Protein AF-A0AAD7DCS5-F1 (afdb_monomer_lite)

Foldseek 3Di:
DVLVVLVVVCVVVVHDPVVSVVVVVLVVDDPVVNVVVVVVVVVVVVVVVVVVVVPDDQDDQDPQNLVVLLVCLVVLCPDPQDPDLDDDRSLVVSVVVCVVVVGVPDPCLVVVVRSVVNSSVSNNVSSVVVVVVVVVVVD

Organism: Mycena rosella (NCBI:txid1033263)

Structure (mmCIF, N/CA/C/O backbone):
data_AF-A0AAD7DCS5-F1
#
_entry.id   AF-A0AAD7DCS5-F1
#
loop_
_atom_site.group_PDB
_atom_site.id
_atom_site.type_symbol
_atom_site.label_atom_id
_atom_site.label_alt_id
_atom_site.label_comp_id
_atom_site.label_asym_id
_atom_site.label_entity_id
_atom_site.label_seq_id
_atom_site.pdbx_PDB_ins_code
_atom_site.Cartn_x
_atom_site.Cartn_y
_atom_site.Cartn_z
_atom_site.occupancy
_atom_site.B_iso_or_equiv
_atom_site.auth_seq_id
_atom_site.auth_comp_id
_atom_site.auth_asym_id
_atom_site.auth_atom_id
_atom_site.pdbx_PDB_model_num
ATOM 1 N N . ASN A 1 1 ? 14.088 -11.027 -43.229 1.00 75.38 1 ASN A N 1
ATOM 2 C CA . ASN A 1 1 ? 14.579 -9.663 -42.933 1.00 75.38 1 ASN A CA 1
ATOM 3 C C . ASN A 1 1 ? 14.187 -9.317 -41.499 1.00 75.38 1 ASN A C 1
ATOM 5 O O . ASN A 1 1 ? 12.999 -9.274 -41.206 1.00 75.38 1 ASN A O 1
ATOM 9 N N . LEU A 1 2 ? 15.165 -9.150 -40.606 1.00 77.62 2 LEU A N 1
ATOM 10 C CA . LEU A 1 2 ? 14.961 -8.990 -39.159 1.00 77.62 2 LEU A CA 1
ATOM 11 C C . LEU A 1 2 ? 14.257 -7.662 -38.808 1.00 77.62 2 LEU A C 1
ATOM 13 O O . LEU A 1 2 ? 13.422 -7.624 -37.909 1.00 77.62 2 LEU A O 1
ATOM 17 N N . VAL A 1 3 ? 14.489 -6.616 -39.608 1.00 79.81 3 VAL A N 1
ATOM 18 C CA . VAL A 1 3 ? 13.823 -5.308 -39.486 1.00 79.81 3 VAL A CA 1
ATOM 19 C C . VAL A 1 3 ? 12.315 -5.425 -39.735 1.00 79.81 3 VAL A C 1
ATOM 21 O O . VAL A 1 3 ? 11.516 -4.865 -38.992 1.00 79.81 3 VAL A O 1
ATOM 24 N N . ALA A 1 4 ? 11.900 -6.213 -40.733 1.00 82.88 4 ALA A N 1
ATOM 25 C CA . ALA A 1 4 ? 10.481 -6.424 -41.036 1.00 82.88 4 ALA A CA 1
ATOM 26 C C . ALA A 1 4 ? 9.739 -7.165 -39.904 1.00 82.88 4 ALA A C 1
ATOM 28 O O . ALA A 1 4 ? 8.597 -6.837 -39.589 1.00 82.88 4 ALA A O 1
ATOM 29 N N . VAL A 1 5 ? 10.402 -8.127 -39.250 1.00 85.38 5 VAL A N 1
ATOM 30 C CA . VAL A 1 5 ? 9.845 -8.850 -38.090 1.00 85.38 5 VAL A CA 1
ATOM 31 C C . VAL A 1 5 ? 9.641 -7.904 -36.906 1.00 85.38 5 VAL A C 1
ATOM 33 O O . VAL A 1 5 ? 8.615 -7.955 -36.228 1.00 85.38 5 VAL A O 1
ATOM 36 N N . VAL A 1 6 ? 10.603 -7.013 -36.678 1.00 83.62 6 VAL A N 1
ATOM 37 C CA . VAL A 1 6 ? 10.567 -6.045 -35.579 1.00 83.62 6 VAL A CA 1
ATOM 38 C C . VAL A 1 6 ? 9.480 -4.999 -35.790 1.00 83.62 6 VAL A C 1
ATOM 40 O O . VAL A 1 6 ? 8.749 -4.715 -34.845 1.00 83.62 6 VAL A O 1
ATOM 43 N N . LYS A 1 7 ? 9.304 -4.494 -37.018 1.00 83.44 7 LYS A N 1
ATOM 44 C CA . LYS A 1 7 ? 8.198 -3.585 -37.364 1.00 83.44 7 LYS A CA 1
ATOM 45 C C . LYS A 1 7 ? 6.842 -4.197 -37.031 1.00 83.44 7 LYS A C 1
ATOM 47 O O . LYS A 1 7 ? 6.075 -3.605 -36.278 1.00 83.44 7 LYS A O 1
ATOM 52 N N . HIS A 1 8 ? 6.596 -5.429 -37.474 1.00 86.19 8 HIS A N 1
ATOM 53 C CA . HIS A 1 8 ? 5.355 -6.133 -37.149 1.00 86.19 8 HIS A CA 1
ATOM 54 C C . HIS A 1 8 ? 5.155 -6.348 -35.646 1.00 86.19 8 HIS A C 1
ATOM 56 O O . HIS A 1 8 ? 4.038 -6.253 -35.131 1.00 86.19 8 HIS A O 1
ATOM 62 N N . TYR A 1 9 ? 6.225 -6.647 -34.910 1.00 87.81 9 TYR A N 1
ATOM 63 C CA . TYR A 1 9 ? 6.134 -6.798 -33.463 1.00 87.81 9 TYR A CA 1
ATOM 64 C C . TYR A 1 9 ? 5.851 -5.460 -32.758 1.00 87.81 9 TYR A C 1
ATOM 66 O O . TYR A 1 9 ? 5.039 -5.413 -31.831 1.00 87.81 9 TYR A O 1
ATOM 74 N N . ALA A 1 10 ? 6.459 -4.371 -33.227 1.00 86.94 10 ALA A N 1
ATOM 75 C CA . ALA A 1 10 ? 6.248 -3.022 -32.718 1.00 86.94 10 ALA A CA 1
ATOM 76 C C . ALA A 1 10 ? 4.818 -2.515 -32.975 1.00 86.94 10 ALA A C 1
ATOM 78 O O . ALA A 1 10 ? 4.187 -1.983 -32.059 1.00 86.94 10 ALA A O 1
ATOM 79 N N . GLU A 1 11 ? 4.265 -2.775 -34.163 1.00 85.88 11 GLU A N 1
ATOM 80 C CA . GLU A 1 11 ? 2.864 -2.494 -34.512 1.00 85.88 11 GLU A CA 1
ATOM 81 C C . GLU A 1 11 ? 1.897 -3.209 -33.560 1.00 85.88 11 GLU A C 1
ATOM 83 O O . GLU A 1 11 ? 0.992 -2.592 -32.993 1.00 85.88 11 GLU A O 1
ATOM 88 N N . ARG A 1 12 ? 2.128 -4.503 -33.290 1.00 90.56 12 ARG A N 1
ATOM 89 C CA . ARG A 1 12 ? 1.321 -5.279 -32.328 1.00 90.56 12 ARG A CA 1
ATOM 90 C C . ARG A 1 12 ? 1.378 -4.715 -30.911 1.00 90.56 12 ARG A C 1
ATOM 92 O O . ARG A 1 12 ? 0.425 -4.880 -30.149 1.00 90.56 12 ARG A O 1
ATOM 99 N N . LYS A 1 13 ? 2.492 -4.082 -30.542 1.00 89.06 13 LYS A N 1
ATOM 100 C CA . LYS A 1 13 ? 2.689 -3.427 -29.243 1.00 89.06 13 LYS A CA 1
ATOM 101 C C . LYS A 1 13 ? 2.265 -1.957 -29.234 1.00 89.06 13 LYS A C 1
ATOM 103 O O . LYS A 1 13 ? 2.336 -1.345 -28.173 1.00 89.06 13 LYS A O 1
ATOM 108 N N . ARG A 1 14 ? 1.756 -1.433 -30.357 1.00 89.38 14 ARG A N 1
ATOM 109 C CA . ARG A 1 14 ? 1.293 -0.045 -30.524 1.00 89.38 14 ARG A CA 1
ATOM 110 C C . ARG A 1 14 ? 2.373 0.982 -30.170 1.00 89.38 14 ARG A C 1
ATOM 112 O O . ARG A 1 14 ? 2.081 1.990 -29.533 1.00 89.38 14 ARG A O 1
ATOM 119 N N . LEU A 1 15 ? 3.617 0.696 -30.551 1.00 88.06 15 LEU A N 1
ATOM 120 C CA . LEU A 1 15 ? 4.715 1.649 -30.408 1.00 88.06 15 LEU A CA 1
ATOM 121 C C . LEU A 1 15 ? 4.537 2.814 -31.394 1.00 88.06 15 LEU A C 1
ATOM 123 O O . LEU A 1 15 ? 4.091 2.613 -32.524 1.00 88.06 15 LEU A O 1
ATOM 127 N N . CYS A 1 16 ? 4.881 4.026 -30.965 1.00 88.69 16 CYS A N 1
ATOM 128 C CA . CYS A 1 16 ? 4.869 5.217 -31.815 1.00 88.69 16 CYS A CA 1
ATOM 129 C C . CYS A 1 16 ? 6.008 5.172 -32.845 1.00 88.69 16 CYS A C 1
ATOM 131 O O . CYS A 1 16 ? 7.021 4.509 -32.625 1.00 88.69 16 CYS A O 1
ATOM 133 N N . THR A 1 17 ? 5.883 5.930 -33.936 1.00 85.50 17 THR A N 1
ATOM 134 C CA . THR A 1 17 ? 6.871 5.973 -35.032 1.00 85.50 17 THR A CA 1
ATOM 135 C C . THR A 1 17 ? 8.297 6.260 -34.545 1.00 85.50 17 THR A C 1
ATOM 137 O O . THR A 1 17 ? 9.247 5.611 -34.984 1.00 85.50 17 THR A O 1
ATOM 140 N N . ASP A 1 18 ? 8.442 7.153 -33.566 1.00 86.31 18 ASP A N 1
ATOM 141 C CA . ASP A 1 18 ? 9.736 7.488 -32.961 1.00 86.31 18 ASP A CA 1
ATOM 142 C C . ASP A 1 18 ? 10.353 6.283 -32.232 1.00 86.31 18 ASP A C 1
ATOM 144 O O . ASP A 1 18 ? 11.537 5.991 -32.379 1.00 86.31 18 ASP A O 1
ATOM 148 N N . GLN A 1 19 ? 9.532 5.505 -31.520 1.00 86.69 19 GLN A N 1
ATOM 149 C CA . GLN A 1 19 ? 9.970 4.303 -30.804 1.00 86.69 19 GLN A CA 1
ATOM 150 C C . GLN A 1 19 ? 10.366 3.181 -31.769 1.00 86.69 19 GLN A C 1
ATOM 152 O O . GLN A 1 19 ? 11.305 2.439 -31.499 1.00 86.69 19 GLN A O 1
ATOM 157 N N . VAL A 1 20 ? 9.676 3.052 -32.906 1.00 86.38 20 VAL A N 1
ATOM 158 C CA . VAL A 1 20 ? 10.055 2.089 -33.956 1.00 86.38 20 VAL A CA 1
ATOM 159 C C . VAL A 1 20 ? 11.424 2.447 -34.532 1.00 86.38 20 VAL A C 1
ATOM 161 O O . VAL A 1 20 ? 12.274 1.571 -34.683 1.00 86.38 20 VAL A O 1
ATOM 164 N N . THR A 1 21 ? 11.661 3.738 -34.770 1.00 86.88 21 THR A N 1
ATOM 165 C CA . THR A 1 21 ? 12.941 4.255 -35.275 1.00 86.88 21 THR A CA 1
ATOM 166 C C . THR A 1 21 ? 14.081 3.967 -34.295 1.00 86.88 21 THR A C 1
ATOM 168 O O . THR A 1 21 ? 15.142 3.496 -34.701 1.00 86.88 21 THR A O 1
ATOM 171 N N . GLU A 1 22 ? 13.862 4.156 -32.992 1.00 85.81 22 GLU A N 1
ATOM 172 C CA . GLU A 1 22 ? 14.857 3.815 -31.967 1.00 85.81 22 GLU A CA 1
ATOM 173 C C . GLU A 1 22 ? 15.200 2.321 -31.937 1.00 85.81 22 GLU A C 1
ATOM 175 O O . GLU A 1 22 ? 16.367 1.964 -31.774 1.00 85.81 22 GLU A O 1
ATOM 180 N N . VAL A 1 23 ? 14.216 1.436 -32.127 1.00 86.44 23 VAL A N 1
ATOM 181 C CA . VAL A 1 23 ? 14.462 -0.014 -32.168 1.00 86.44 23 VAL A CA 1
ATOM 182 C C . VAL A 1 23 ? 15.250 -0.405 -33.424 1.00 86.44 23 VAL A C 1
ATOM 184 O O . VAL A 1 23 ? 16.116 -1.276 -33.355 1.00 86.44 23 VAL A O 1
ATOM 187 N N . GLU A 1 24 ? 15.009 0.245 -34.563 1.00 85.56 24 GLU A N 1
ATOM 188 C CA . GLU A 1 24 ? 15.806 0.036 -35.779 1.00 85.56 24 GLU A CA 1
ATOM 189 C C . GLU A 1 24 ? 17.259 0.476 -35.596 1.00 85.56 24 GLU A C 1
ATOM 191 O O . GLU A 1 24 ? 18.175 -0.263 -35.959 1.00 85.56 24 GLU A O 1
ATOM 196 N N . VAL A 1 25 ? 17.480 1.642 -34.984 1.00 86.00 25 VAL A N 1
ATOM 197 C CA . VAL A 1 25 ? 18.825 2.109 -34.621 1.00 86.00 25 VAL A CA 1
ATOM 198 C C . VAL A 1 25 ? 19.487 1.115 -33.667 1.00 86.00 25 VAL A C 1
ATOM 200 O O . VAL A 1 25 ? 20.621 0.708 -33.900 1.00 86.00 25 VAL A O 1
ATOM 203 N N . PHE A 1 26 ? 18.757 0.647 -32.652 1.00 87.19 26 PHE A N 1
ATOM 204 C CA . PHE A 1 26 ? 19.250 -0.332 -31.686 1.00 87.19 26 PHE A CA 1
ATOM 205 C C . PHE A 1 26 ? 19.672 -1.653 -32.344 1.00 87.19 26 PHE A C 1
ATOM 207 O O . PHE A 1 26 ? 20.658 -2.256 -31.933 1.00 87.19 26 PHE A O 1
ATOM 214 N N . LEU A 1 27 ? 18.959 -2.118 -33.372 1.00 86.44 27 LEU A N 1
ATOM 215 C CA . LEU A 1 27 ? 19.312 -3.344 -34.100 1.00 86.44 27 LEU A CA 1
ATOM 216 C C . LEU A 1 27 ? 20.582 -3.209 -34.938 1.00 86.44 27 LEU A C 1
ATOM 218 O O . LEU A 1 27 ? 21.287 -4.202 -35.118 1.00 86.44 27 LEU A O 1
ATOM 222 N N . ASN A 1 28 ? 20.848 -2.009 -35.449 1.00 87.00 28 ASN A N 1
ATOM 223 C CA . ASN A 1 28 ? 22.013 -1.720 -36.281 1.00 87.00 28 ASN A CA 1
ATOM 224 C C . ASN A 1 28 ? 23.273 -1.395 -35.457 1.00 87.00 28 ASN A C 1
ATOM 226 O O . ASN A 1 28 ? 24.370 -1.346 -36.010 1.00 87.00 28 ASN A O 1
ATOM 230 N N . ASP A 1 29 ? 23.136 -1.202 -34.145 1.00 88.19 29 ASP A N 1
ATOM 231 C CA . ASP A 1 29 ? 24.252 -0.946 -33.238 1.00 88.19 29 ASP A CA 1
ATOM 232 C C . ASP A 1 29 ? 25.099 -2.197 -32.943 1.00 88.19 29 ASP A C 1
ATOM 234 O O . ASP A 1 29 ? 24.633 -3.345 -32.918 1.00 88.19 29 ASP A O 1
ATOM 238 N N . SER A 1 30 ? 26.367 -1.960 -32.595 1.00 90.69 30 SER A N 1
ATOM 239 C CA . SER A 1 30 ? 27.250 -3.004 -32.068 1.00 90.69 30 SER A CA 1
ATOM 240 C C . SER A 1 30 ? 26.710 -3.592 -30.754 1.00 90.69 30 SER A C 1
ATOM 242 O O . SER A 1 30 ? 25.903 -2.981 -30.051 1.00 90.69 30 SER A O 1
ATOM 244 N N . ALA A 1 31 ? 27.147 -4.806 -30.400 1.00 89.06 31 ALA A N 1
ATOM 245 C CA . ALA A 1 31 ? 26.713 -5.462 -29.162 1.00 89.06 31 ALA A CA 1
ATOM 246 C C . ALA A 1 31 ? 27.012 -4.603 -27.917 1.00 89.06 31 ALA A C 1
ATOM 248 O O . ALA A 1 31 ? 26.119 -4.365 -27.110 1.00 89.06 31 ALA A O 1
ATOM 249 N N . SER A 1 32 ? 28.218 -4.036 -27.827 1.00 89.69 32 SER A N 1
ATOM 250 C CA . SER A 1 32 ? 28.607 -3.156 -26.718 1.00 89.69 32 SER A CA 1
ATOM 251 C C . SER A 1 32 ? 27.796 -1.857 -26.684 1.00 89.69 32 SER A C 1
ATOM 253 O O . SER A 1 32 ? 27.417 -1.393 -25.612 1.00 89.69 32 SER A O 1
ATOM 255 N N . ALA A 1 33 ? 27.472 -1.275 -27.844 1.00 88.69 33 ALA A N 1
ATOM 256 C CA . ALA A 1 33 ? 26.628 -0.081 -27.900 1.00 88.69 33 ALA A CA 1
ATOM 257 C C . ALA A 1 33 ? 25.198 -0.371 -27.411 1.00 88.69 33 ALA A C 1
ATOM 259 O O . ALA A 1 33 ? 24.618 0.438 -26.683 1.00 88.69 33 ALA A O 1
ATOM 260 N N . ARG A 1 34 ? 24.650 -1.548 -27.738 1.00 91.19 34 ARG A N 1
ATOM 261 C CA . ARG A 1 34 ? 23.353 -2.005 -27.223 1.00 91.19 34 ARG A CA 1
ATOM 262 C C . ARG A 1 34 ? 23.358 -2.180 -25.705 1.00 91.19 34 ARG A C 1
ATOM 264 O O . ARG A 1 34 ? 22.421 -1.725 -25.053 1.00 91.19 34 ARG A O 1
ATOM 271 N N . GLU A 1 35 ? 24.402 -2.786 -25.143 1.00 90.50 35 GLU A N 1
ATOM 272 C CA . GLU A 1 35 ? 24.548 -2.969 -23.690 1.00 90.50 35 GLU A CA 1
ATOM 273 C C . GLU A 1 35 ? 24.584 -1.630 -22.947 1.00 90.50 35 GLU A C 1
ATOM 275 O O . GLU A 1 35 ? 23.831 -1.428 -21.992 1.00 90.50 35 GLU A O 1
ATOM 280 N N . VAL A 1 36 ? 25.382 -0.675 -23.433 1.00 92.50 36 VAL A N 1
ATOM 281 C CA . VAL A 1 36 ? 25.447 0.674 -22.851 1.00 92.50 36 VAL A CA 1
ATOM 282 C C . VAL A 1 36 ? 24.087 1.370 -22.933 1.00 92.50 36 VAL A C 1
ATOM 284 O O . VAL A 1 36 ? 23.629 1.934 -21.939 1.00 92.50 36 VAL A O 1
ATOM 287 N N . LYS A 1 37 ? 23.392 1.292 -24.076 1.00 91.12 37 LYS A N 1
ATOM 288 C CA . LYS A 1 37 ? 22.042 1.863 -24.227 1.00 91.12 37 LYS A CA 1
ATOM 289 C C . LYS A 1 37 ? 21.033 1.227 -23.267 1.00 91.12 37 LYS A C 1
ATOM 291 O O . LYS A 1 37 ? 20.227 1.946 -22.680 1.00 91.12 37 LYS A O 1
ATOM 296 N N . MET A 1 38 ? 21.082 -0.092 -23.066 1.00 91.44 38 MET A N 1
ATOM 297 C CA . MET A 1 38 ? 20.235 -0.770 -22.077 1.00 91.44 38 MET A CA 1
ATOM 298 C C . MET A 1 38 ? 20.520 -0.269 -20.657 1.00 91.44 38 MET A C 1
ATOM 300 O O . MET A 1 38 ? 19.579 0.055 -19.935 1.00 91.44 38 MET A O 1
ATOM 304 N N . PHE A 1 39 ? 21.793 -0.150 -20.276 1.00 93.06 39 PHE A N 1
ATOM 305 C CA . PHE A 1 39 ? 22.192 0.314 -18.947 1.00 93.06 39 PHE A CA 1
ATOM 306 C C . PHE A 1 39 ? 21.765 1.767 -18.680 1.00 93.06 39 PHE A C 1
ATOM 308 O O . PHE A 1 39 ? 21.184 2.068 -17.639 1.00 93.06 39 PHE A O 1
ATOM 315 N N . VAL A 1 40 ? 21.942 2.662 -19.656 1.00 93.69 40 VAL A N 1
ATOM 316 C CA . VAL A 1 40 ? 21.458 4.053 -19.571 1.00 93.69 40 VAL A CA 1
ATOM 317 C C . VAL A 1 40 ? 19.932 4.104 -19.444 1.00 93.69 40 VAL A C 1
ATOM 319 O O . VAL A 1 40 ? 19.400 4.847 -18.617 1.00 93.69 40 VAL A O 1
ATOM 322 N N . ASN A 1 41 ? 19.214 3.287 -20.218 1.00 92.25 41 ASN A N 1
ATOM 323 C CA . ASN A 1 41 ? 17.757 3.213 -20.134 1.00 92.25 41 ASN A CA 1
ATOM 324 C C . ASN A 1 41 ? 17.274 2.672 -18.780 1.00 92.25 41 ASN A C 1
ATOM 326 O O . ASN A 1 41 ? 16.224 3.110 -18.312 1.00 92.25 41 ASN A O 1
ATOM 330 N N . MET A 1 42 ? 18.029 1.786 -18.119 1.00 93.88 42 MET A N 1
ATOM 331 C CA . MET A 1 42 ? 17.720 1.350 -16.751 1.00 93.88 42 MET A CA 1
ATOM 332 C C . MET A 1 42 ? 17.770 2.521 -15.762 1.00 93.88 42 MET A C 1
ATOM 334 O O . MET A 1 42 ? 16.797 2.722 -15.039 1.00 93.88 42 MET A O 1
ATOM 338 N N . PHE A 1 43 ? 18.809 3.361 -15.797 1.00 93.94 43 PHE A N 1
ATOM 339 C CA . PHE A 1 43 ? 18.858 4.568 -14.957 1.00 93.94 43 PHE A CA 1
ATOM 340 C C . PHE A 1 43 ? 17.757 5.576 -15.298 1.00 93.94 43 PHE A C 1
ATOM 342 O O . PHE A 1 43 ? 17.170 6.208 -14.420 1.00 93.94 43 PHE A O 1
ATOM 349 N N . ALA A 1 44 ? 17.437 5.745 -16.583 1.00 92.69 44 ALA A N 1
ATOM 350 C CA . ALA A 1 44 ? 16.341 6.619 -16.993 1.00 92.69 44 ALA A CA 1
ATOM 351 C C . ALA A 1 44 ? 14.982 6.116 -16.472 1.00 92.69 44 ALA A C 1
ATOM 353 O O . ALA A 1 44 ? 14.123 6.927 -16.112 1.00 92.69 44 ALA A O 1
ATOM 354 N N . LEU A 1 45 ? 14.782 4.795 -16.423 1.00 92.62 45 LEU A N 1
ATOM 355 C CA . LEU A 1 45 ? 13.602 4.174 -15.824 1.00 92.62 45 LEU A CA 1
ATOM 356 C C . LEU A 1 45 ? 13.577 4.361 -14.307 1.00 92.62 45 LEU A C 1
ATOM 358 O O . LEU A 1 45 ? 12.535 4.757 -13.793 1.00 92.62 45 LEU A O 1
ATOM 362 N N . GLU A 1 46 ? 14.697 4.156 -13.617 1.00 90.31 46 GLU A N 1
ATOM 363 C CA . GLU A 1 46 ? 14.833 4.396 -12.173 1.00 90.31 46 GLU A CA 1
ATOM 364 C C . GLU A 1 46 ? 14.436 5.835 -11.815 1.00 90.31 46 GLU A C 1
ATOM 366 O O . GLU A 1 46 ? 13.502 6.050 -11.046 1.00 90.31 46 GLU A O 1
ATOM 371 N N . ASN A 1 47 ? 14.991 6.823 -12.521 1.00 88.94 47 ASN A N 1
ATOM 372 C CA . ASN A 1 47 ? 14.636 8.235 -12.349 1.00 88.94 47 ASN A CA 1
ATOM 373 C C . ASN A 1 47 ? 13.138 8.522 -12.568 1.00 88.94 47 ASN A C 1
ATOM 375 O O . ASN A 1 47 ? 12.554 9.394 -11.919 1.00 88.94 47 ASN A O 1
ATOM 379 N N . LYS A 1 48 ? 12.493 7.840 -13.525 1.00 87.69 48 LYS A N 1
ATOM 380 C CA . LYS A 1 48 ? 11.046 7.983 -13.763 1.00 87.69 48 LYS A CA 1
ATOM 381 C C . LYS A 1 48 ? 10.233 7.316 -12.652 1.00 87.69 48 LYS A C 1
ATOM 383 O O . LYS A 1 48 ? 9.212 7.874 -12.252 1.00 87.69 48 LYS A O 1
ATOM 388 N N . ILE A 1 49 ? 10.677 6.165 -12.152 1.00 85.50 49 ILE A N 1
ATOM 389 C CA . ILE A 1 49 ? 10.051 5.455 -11.033 1.00 85.50 49 ILE A CA 1
ATOM 390 C C . ILE A 1 49 ? 10.121 6.312 -9.766 1.00 85.50 49 ILE A C 1
ATOM 392 O O . ILE A 1 49 ? 9.086 6.532 -9.140 1.00 85.50 49 ILE A O 1
ATOM 396 N N . ASP A 1 50 ? 11.277 6.890 -9.448 1.00 78.38 50 ASP A N 1
ATOM 397 C CA . ASP A 1 50 ? 11.456 7.754 -8.275 1.00 78.38 50 ASP A CA 1
ATOM 398 C C . ASP A 1 50 ? 10.546 8.982 -8.312 1.00 78.38 50 ASP A C 1
ATOM 400 O O . ASP A 1 50 ? 9.934 9.357 -7.307 1.00 78.38 50 ASP A O 1
ATOM 404 N N . LYS A 1 51 ? 10.368 9.582 -9.495 1.00 78.88 51 LYS A N 1
ATOM 405 C CA . LYS A 1 51 ? 9.403 10.672 -9.690 1.00 78.88 51 LYS A CA 1
ATOM 406 C C . LYS A 1 51 ? 7.967 10.225 -9.422 1.00 78.88 51 LYS A C 1
ATOM 408 O O . LYS A 1 51 ? 7.225 10.956 -8.772 1.00 78.88 51 LYS A O 1
ATOM 413 N N . ILE A 1 52 ? 7.572 9.038 -9.888 1.00 74.69 52 ILE A N 1
ATOM 414 C CA . ILE A 1 52 ? 6.231 8.483 -9.634 1.00 74.69 52 ILE A CA 1
ATOM 415 C C . ILE A 1 52 ? 6.030 8.214 -8.138 1.00 74.69 52 ILE A C 1
ATOM 417 O O . ILE A 1 52 ? 4.968 8.530 -7.601 1.00 74.69 52 ILE A O 1
ATOM 421 N N . VAL A 1 53 ? 7.037 7.661 -7.458 1.00 71.31 53 VAL A N 1
ATOM 422 C CA . VAL A 1 53 ? 6.985 7.390 -6.014 1.00 71.31 53 VAL A CA 1
ATOM 423 C C . VAL A 1 53 ? 6.858 8.693 -5.226 1.00 71.31 53 VAL A C 1
ATOM 425 O O . VAL A 1 53 ? 6.010 8.782 -4.340 1.00 71.31 53 VAL A O 1
ATOM 428 N N . THR A 1 54 ? 7.625 9.722 -5.593 1.00 68.69 54 THR A N 1
ATOM 429 C CA . THR A 1 54 ? 7.609 11.034 -4.924 1.00 68.69 54 THR A CA 1
ATOM 430 C C . THR A 1 54 ? 6.300 11.795 -5.169 1.00 68.69 54 THR A C 1
ATOM 432 O O . THR A 1 54 ? 5.795 12.469 -4.276 1.00 68.69 54 THR A O 1
ATOM 435 N N . ALA A 1 55 ? 5.714 11.677 -6.364 1.00 65.94 55 ALA A N 1
ATOM 436 C CA . ALA A 1 55 ? 4.457 12.338 -6.723 1.00 65.94 55 ALA A CA 1
ATOM 437 C C . ALA A 1 55 ? 3.201 11.625 -6.183 1.00 65.94 55 ALA A C 1
ATOM 439 O O . ALA A 1 55 ? 2.090 12.147 -6.312 1.00 65.94 55 ALA A O 1
ATOM 440 N N . LYS A 1 56 ? 3.335 10.426 -5.602 1.00 65.12 56 LYS A N 1
ATOM 441 C CA . LYS A 1 56 ? 2.190 9.671 -5.089 1.00 65.12 56 LYS A CA 1
ATOM 442 C C . LYS A 1 56 ? 1.616 10.371 -3.855 1.00 65.12 56 LYS A C 1
ATOM 444 O O . LYS A 1 56 ? 2.287 10.521 -2.839 1.00 65.12 56 LYS A O 1
ATOM 449 N N . ALA A 1 57 ? 0.343 10.761 -3.932 1.00 70.62 57 ALA A N 1
ATOM 450 C CA . ALA A 1 57 ? -0.373 11.334 -2.798 1.00 70.62 57 ALA A CA 1
ATOM 451 C C . ALA A 1 57 ? -0.318 10.392 -1.583 1.00 70.62 57 ALA A C 1
ATOM 453 O O . ALA A 1 57 ? -0.457 9.172 -1.722 1.00 70.62 57 ALA A O 1
ATOM 454 N N . ALA A 1 58 ? -0.137 10.964 -0.389 1.00 77.19 58 ALA A N 1
ATOM 455 C CA . ALA A 1 58 ? -0.121 10.201 0.851 1.00 77.19 58 ALA A CA 1
ATOM 456 C C . ALA A 1 58 ? -1.410 9.377 0.976 1.00 77.19 58 ALA A C 1
ATOM 458 O O . ALA A 1 58 ? -2.510 9.916 0.850 1.00 77.19 58 ALA A O 1
ATOM 459 N N . TYR A 1 59 ? -1.281 8.075 1.244 1.00 83.75 59 TYR A N 1
ATOM 460 C CA . TYR A 1 59 ? -2.443 7.203 1.396 1.00 83.75 59 TYR A CA 1
ATOM 461 C C . TYR A 1 59 ? -3.382 7.726 2.487 1.00 83.75 59 TYR A C 1
ATOM 463 O O . TYR A 1 59 ? -2.929 8.100 3.575 1.00 83.75 59 TYR A O 1
ATOM 471 N N . GLN A 1 60 ? -4.678 7.694 2.189 1.00 86.38 60 GLN A N 1
ATOM 472 C CA . GLN A 1 60 ? -5.770 8.002 3.103 1.00 86.38 60 GLN A CA 1
ATOM 473 C C . GLN A 1 60 ? -6.746 6.827 3.120 1.00 86.38 60 GLN A C 1
ATOM 475 O O . GLN A 1 60 ? -7.030 6.220 2.086 1.00 86.38 60 GLN A O 1
ATOM 480 N N . VAL A 1 61 ? -7.268 6.503 4.302 1.00 87.88 61 VAL A N 1
ATOM 481 C CA . VAL A 1 61 ? -8.253 5.429 4.462 1.00 87.88 61 VAL A CA 1
ATOM 482 C C . VAL A 1 61 ? -9.541 5.829 3.744 1.00 87.88 61 VAL A C 1
ATOM 484 O O . VAL A 1 61 ? -10.112 6.882 4.029 1.00 87.88 61 VAL A O 1
ATOM 487 N N . SER A 1 62 ? -10.017 4.990 2.818 1.00 91.50 62 SER A N 1
ATOM 488 C CA . SER A 1 62 ? -11.230 5.310 2.059 1.00 91.50 62 SER A CA 1
ATOM 489 C C . SER A 1 62 ? -12.457 5.410 2.986 1.00 91.50 62 SER A C 1
ATOM 491 O O . SER A 1 62 ? -12.555 4.663 3.969 1.00 91.50 62 SER A O 1
ATOM 493 N N . PRO A 1 63 ? -13.450 6.270 2.683 1.00 91.19 63 PRO A N 1
ATOM 494 C CA . PRO A 1 63 ? -14.670 6.374 3.489 1.00 91.19 63 PRO A CA 1
ATOM 495 C C . PRO A 1 63 ? -15.416 5.038 3.627 1.00 91.19 63 PRO A C 1
ATOM 497 O O . PRO A 1 63 ? -15.967 4.720 4.683 1.00 91.19 63 PRO A O 1
ATOM 500 N N . LYS A 1 64 ? -15.397 4.222 2.569 1.00 91.62 64 LYS A N 1
ATOM 501 C CA . LYS A 1 64 ? -15.998 2.885 2.546 1.00 91.62 64 LYS A CA 1
ATOM 502 C C . LYS A 1 64 ? -15.224 1.903 3.428 1.00 91.62 64 LYS A C 1
ATOM 504 O O . LYS A 1 64 ? -15.853 1.146 4.170 1.00 91.62 64 LYS A O 1
ATOM 509 N N . LEU A 1 65 ? -13.889 1.937 3.414 1.00 91.62 65 LEU A N 1
ATOM 510 C CA . LEU A 1 65 ? -13.066 1.151 4.336 1.00 91.62 65 LEU A CA 1
ATOM 511 C C . LEU A 1 65 ? -13.348 1.551 5.790 1.00 91.62 65 LEU A C 1
ATOM 513 O O . LEU A 1 65 ? -13.616 0.681 6.616 1.00 91.62 65 LEU A O 1
ATOM 517 N N . ASN A 1 66 ? -13.397 2.853 6.081 1.00 93.44 66 ASN A N 1
ATOM 518 C CA . ASN A 1 66 ? -13.694 3.362 7.419 1.00 93.44 66 ASN A CA 1
ATOM 519 C C . ASN A 1 66 ? -15.080 2.913 7.922 1.00 93.44 66 ASN A C 1
ATOM 521 O O . ASN A 1 66 ? -15.218 2.403 9.034 1.00 93.44 66 ASN A O 1
ATOM 525 N N . LYS A 1 67 ? -16.113 3.006 7.075 1.00 94.00 67 LYS A N 1
ATOM 526 C CA . LYS A 1 67 ? -17.467 2.536 7.410 1.00 94.00 67 LYS A CA 1
ATOM 527 C C . LYS A 1 67 ? -17.482 1.048 7.768 1.00 94.00 67 LYS A C 1
ATOM 529 O O . LYS A 1 67 ? -18.111 0.661 8.752 1.00 94.00 67 LYS A O 1
ATOM 534 N N . ASN A 1 68 ? -16.766 0.219 7.009 1.00 92.69 68 ASN A N 1
ATOM 535 C CA . ASN A 1 68 ? -16.655 -1.206 7.310 1.00 92.69 68 ASN A CA 1
ATOM 536 C C . ASN A 1 68 ? -15.924 -1.448 8.638 1.00 92.69 68 ASN A C 1
ATOM 538 O O . ASN A 1 68 ? -16.429 -2.202 9.467 1.00 92.69 68 ASN A O 1
ATOM 542 N N . ILE A 1 69 ? -14.808 -0.760 8.898 1.00 93.44 69 ILE A N 1
ATOM 543 C CA . ILE A 1 69 ? -14.084 -0.849 10.180 1.00 93.44 69 ILE A CA 1
ATOM 544 C C . ILE A 1 69 ? -15.027 -0.561 11.360 1.00 93.44 69 ILE A C 1
ATOM 546 O O . ILE A 1 69 ? -15.113 -1.353 12.300 1.00 93.44 69 ILE A O 1
ATOM 550 N N . ILE A 1 70 ? -15.792 0.531 11.284 1.00 93.88 70 ILE A N 1
ATOM 551 C CA . ILE A 1 70 ? -16.737 0.946 12.333 1.00 93.88 70 ILE A CA 1
ATOM 552 C C . ILE A 1 70 ? -17.860 -0.082 12.542 1.00 93.88 70 ILE A C 1
ATOM 554 O O . ILE A 1 70 ? -18.312 -0.268 13.678 1.00 93.88 70 ILE A O 1
ATOM 558 N N . ASN A 1 71 ? -18.320 -0.733 11.473 1.00 93.00 71 ASN A N 1
ATOM 559 C CA . ASN A 1 71 ? -19.400 -1.719 11.521 1.00 93.00 71 ASN A CA 1
ATOM 560 C C . ASN A 1 71 ? -18.948 -3.064 12.098 1.00 93.00 71 ASN A C 1
ATOM 562 O O . ASN A 1 71 ? -19.693 -3.677 12.860 1.00 93.00 71 ASN A O 1
ATOM 566 N N . TYR A 1 72 ? -17.728 -3.504 11.787 1.00 92.75 72 TYR A N 1
ATOM 567 C CA . TYR A 1 72 ? -17.187 -4.763 12.306 1.00 92.75 72 TYR A CA 1
ATOM 568 C C . TYR A 1 72 ? -16.607 -4.635 13.719 1.00 92.75 72 TYR A C 1
ATOM 570 O O . TYR A 1 72 ? -16.579 -5.621 14.451 1.00 92.75 72 TYR A O 1
ATOM 578 N N . ALA A 1 73 ? -16.203 -3.436 14.149 1.00 92.50 73 ALA A N 1
ATOM 579 C CA . ALA A 1 73 ? -15.699 -3.188 15.501 1.00 92.50 73 ALA A CA 1
ATOM 580 C C . ALA A 1 73 ? -16.588 -3.757 16.639 1.00 92.50 73 ALA A C 1
ATOM 582 O O . ALA A 1 73 ? -16.052 -4.475 17.483 1.00 92.50 73 ALA A O 1
ATOM 583 N N . PRO A 1 74 ? -17.917 -3.518 16.699 1.00 90.62 74 PRO A N 1
ATOM 584 C CA . PRO A 1 74 ? -18.764 -4.119 17.735 1.00 90.62 74 PRO A CA 1
ATOM 585 C C . PRO A 1 74 ? -18.875 -5.645 17.615 1.00 90.62 74 PRO A C 1
ATOM 587 O O . PRO A 1 74 ? -18.872 -6.322 18.637 1.00 90.62 74 PRO A O 1
ATOM 590 N N . ALA A 1 75 ? -18.921 -6.194 16.396 1.00 90.12 75 ALA A N 1
ATOM 591 C CA . ALA A 1 75 ? -18.970 -7.642 16.183 1.00 90.12 75 ALA A CA 1
ATOM 592 C C . ALA A 1 75 ? -17.701 -8.334 16.702 1.00 90.12 75 ALA A C 1
ATOM 594 O O . ALA A 1 75 ? -17.775 -9.412 17.284 1.00 90.12 75 ALA A O 1
ATOM 595 N N . VAL A 1 76 ? -16.540 -7.691 16.542 1.00 91.19 76 VAL A N 1
ATOM 596 C CA . VAL A 1 76 ? -15.284 -8.184 17.114 1.00 91.19 76 VAL A CA 1
ATOM 597 C C . VAL A 1 76 ? -15.296 -8.065 18.634 1.00 91.19 76 VAL A C 1
ATOM 599 O O . VAL A 1 76 ? -14.957 -9.035 19.297 1.00 91.19 76 VAL A O 1
ATOM 602 N N . LEU A 1 77 ? -15.723 -6.930 19.197 1.00 88.94 77 LEU A N 1
ATOM 603 C CA . LEU A 1 77 ? -15.763 -6.743 20.653 1.00 88.94 77 LEU A CA 1
ATOM 604 C C . LEU A 1 77 ? -16.687 -7.740 21.363 1.00 88.94 77 LEU A C 1
ATOM 606 O O . LEU A 1 77 ? -16.412 -8.082 22.501 1.00 88.94 77 LEU A O 1
ATOM 610 N N . L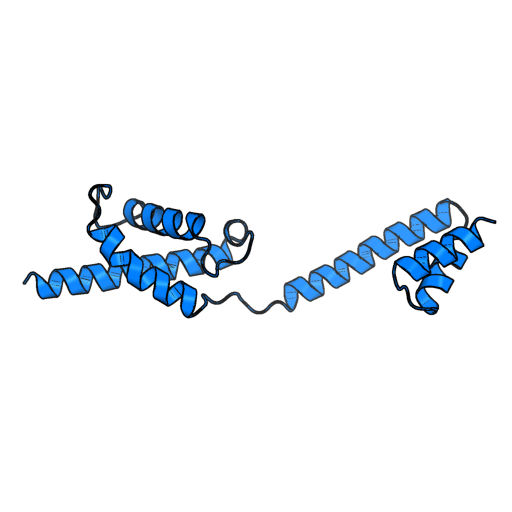EU A 1 78 ? -17.756 -8.201 20.716 1.00 87.12 78 LEU A N 1
ATOM 611 C CA . LEU A 1 78 ? -18.700 -9.176 21.277 1.00 87.12 78 LEU A CA 1
ATOM 612 C C . LEU A 1 78 ? -18.364 -10.632 20.906 1.00 87.12 78 LEU A C 1
ATOM 614 O O . LEU A 1 78 ? -19.128 -11.543 21.216 1.00 87.12 78 LEU A O 1
ATOM 618 N N . SER A 1 79 ? -17.250 -10.865 20.212 1.00 86.94 79 SER A N 1
ATOM 619 C CA . SER A 1 79 ? -16.850 -12.201 19.779 1.00 86.94 79 SER A CA 1
ATOM 620 C C . SER A 1 79 ? -16.299 -13.021 20.942 1.00 86.94 79 SER A C 1
ATOM 622 O O . SER A 1 79 ? -15.427 -12.563 21.677 1.00 86.94 79 SER A O 1
ATOM 624 N N . SER A 1 80 ? -16.704 -14.288 21.029 1.00 84.44 80 SER A N 1
ATOM 625 C CA . SER A 1 80 ? -16.157 -15.259 21.988 1.00 84.44 80 SER A CA 1
ATOM 626 C C . SER A 1 80 ? -14.669 -15.565 21.783 1.00 84.44 80 SER A C 1
ATOM 628 O O . SER A 1 80 ? -14.032 -16.147 22.653 1.00 84.44 80 SER A O 1
ATOM 630 N N . LYS A 1 81 ? -14.099 -15.175 20.635 1.00 82.38 81 LYS A N 1
ATOM 631 C CA . LYS A 1 81 ? -12.670 -15.347 20.323 1.00 82.38 81 LYS A CA 1
ATOM 632 C C . LYS A 1 81 ? -11.782 -14.268 20.943 1.00 82.38 81 LYS A C 1
ATOM 634 O O . LYS A 1 81 ? -10.562 -14.351 20.822 1.00 82.38 81 LYS A O 1
ATOM 639 N N . VAL A 1 82 ? -12.369 -13.231 21.540 1.00 83.88 82 VAL A N 1
ATOM 640 C CA . VAL A 1 82 ? -11.618 -12.165 22.200 1.00 83.88 82 VAL A CA 1
ATOM 641 C C . VAL A 1 82 ? -11.308 -12.580 23.633 1.00 83.88 82 VAL A C 1
ATOM 643 O O . VAL A 1 82 ? -12.209 -12.719 24.452 1.00 83.88 82 VAL A O 1
ATOM 646 N N . THR A 1 83 ? -10.023 -12.742 23.941 1.00 80.19 83 THR A N 1
ATOM 647 C CA . THR A 1 83 ? -9.547 -12.998 25.309 1.00 80.19 83 THR A CA 1
ATOM 648 C C . THR A 1 83 ? -9.499 -11.723 26.152 1.00 80.19 83 THR A C 1
ATOM 650 O O . THR A 1 83 ? -9.710 -11.765 27.359 1.00 80.19 83 THR A O 1
ATOM 653 N N . GLU A 1 84 ? -9.257 -10.573 25.519 1.00 83.56 84 GLU A N 1
ATOM 654 C CA . GLU A 1 84 ? -9.104 -9.278 26.184 1.00 83.56 84 GLU A CA 1
ATOM 655 C C . GLU A 1 84 ? -9.774 -8.168 25.380 1.00 83.56 84 GLU A C 1
ATOM 657 O O . GLU A 1 84 ? -9.546 -8.044 24.187 1.00 83.56 84 GLU A O 1
ATOM 662 N N . TYR A 1 85 ? -10.528 -7.276 26.025 1.00 80.00 85 TYR A N 1
ATOM 663 C CA . TYR A 1 85 ? -11.207 -6.147 25.360 1.00 80.00 85 TYR A CA 1
ATOM 664 C C . TYR A 1 85 ? -10.286 -4.945 25.053 1.00 80.00 85 TYR A C 1
ATOM 666 O O . TYR A 1 85 ? -10.747 -3.855 24.672 1.00 80.00 85 TYR A O 1
ATOM 674 N N . LYS A 1 86 ? -8.978 -5.095 25.279 1.00 80.19 86 LYS A N 1
ATOM 675 C CA . LYS A 1 86 ? -7.948 -4.078 25.042 1.00 80.19 86 LYS A CA 1
ATOM 676 C C . LYS A 1 86 ? -6.730 -4.717 24.373 1.00 80.19 86 LYS A C 1
ATOM 678 O O . LYS A 1 86 ? -6.553 -5.924 24.412 1.00 80.19 86 LYS A O 1
ATOM 683 N N . GLY A 1 87 ? -5.890 -3.880 23.772 1.00 84.50 87 GLY A N 1
ATOM 684 C CA . GLY A 1 87 ? -4.596 -4.306 23.253 1.00 84.50 87 GLY A CA 1
ATOM 685 C C . GLY A 1 87 ? -4.632 -4.910 21.849 1.00 84.50 87 GLY A C 1
ATOM 686 O O . GLY A 1 87 ? -5.551 -4.692 21.049 1.00 84.50 87 GLY A O 1
ATOM 687 N N . GLN A 1 88 ? -3.556 -5.627 21.533 1.00 86.06 88 GLN A N 1
ATOM 688 C CA . GLN A 1 88 ? -3.258 -6.065 20.174 1.00 86.06 88 GLN A CA 1
ATOM 689 C C . GLN A 1 88 ? -4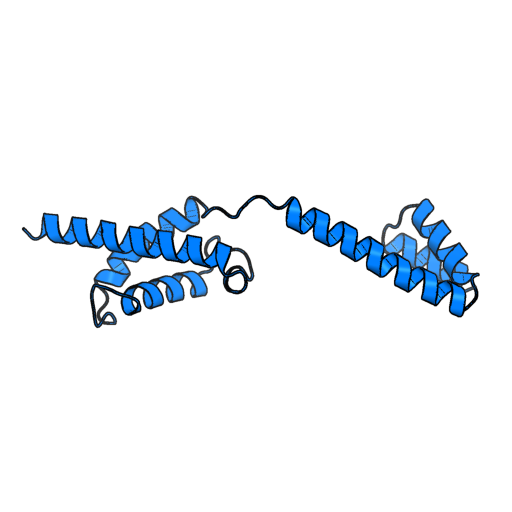.142 -7.237 19.720 1.00 86.06 88 GLN A C 1
ATOM 691 O O . GLN A 1 88 ? -4.418 -7.346 18.530 1.00 86.06 88 GLN A O 1
ATOM 696 N N . GLY A 1 89 ? -4.654 -8.065 20.641 1.00 86.06 89 GLY A N 1
ATOM 697 C CA . GLY A 1 89 ? -5.488 -9.231 20.315 1.00 86.06 89 GLY A CA 1
ATOM 698 C C . GLY A 1 89 ? -6.752 -8.872 19.522 1.00 86.06 89 GLY A C 1
ATOM 699 O O . GLY A 1 89 ? -6.942 -9.353 18.405 1.00 86.06 89 GLY A O 1
ATOM 700 N N . VAL A 1 90 ? -7.572 -7.951 20.043 1.00 89.44 90 VAL A N 1
ATOM 701 C CA . VAL A 1 90 ? -8.793 -7.457 19.363 1.00 89.44 90 VAL A CA 1
ATOM 702 C C . VAL A 1 90 ? -8.464 -6.801 18.026 1.00 89.44 90 VAL A C 1
ATOM 704 O O . VAL A 1 90 ? -9.150 -7.014 17.025 1.00 89.44 90 VAL A O 1
ATOM 707 N N . THR A 1 91 ? -7.385 -6.016 18.013 1.00 92.06 91 THR A N 1
ATOM 708 C CA . THR A 1 91 ? -6.908 -5.313 16.820 1.00 92.06 91 THR A CA 1
ATOM 709 C C . THR A 1 91 ? -6.543 -6.314 15.727 1.00 92.06 91 THR A C 1
ATOM 711 O O . THR A 1 91 ? -7.003 -6.182 14.597 1.00 92.06 91 THR A O 1
ATOM 714 N N . ASN A 1 92 ? -5.805 -7.372 16.067 1.00 91.44 92 ASN A N 1
ATOM 715 C CA . ASN A 1 92 ? -5.409 -8.422 15.133 1.00 91.44 92 ASN A CA 1
ATOM 716 C C . ASN A 1 92 ? -6.610 -9.181 14.561 1.00 91.44 92 ASN A C 1
ATOM 718 O O . ASN A 1 92 ? -6.610 -9.488 13.371 1.00 91.44 92 ASN A O 1
ATOM 722 N N . ILE A 1 93 ? -7.647 -9.442 15.365 1.00 90.81 93 ILE A N 1
ATOM 723 C CA . ILE A 1 93 ? -8.872 -10.099 14.886 1.00 90.81 93 ILE A CA 1
ATOM 724 C C . ILE A 1 93 ? -9.579 -9.220 13.848 1.00 90.81 93 ILE A C 1
ATOM 726 O O . ILE A 1 93 ? -9.936 -9.709 12.774 1.00 90.81 93 ILE A O 1
ATOM 730 N N . LEU A 1 94 ? -9.740 -7.919 14.119 1.00 91.12 94 LEU A N 1
ATOM 731 C CA . LEU A 1 94 ? -10.365 -7.012 13.153 1.00 91.12 94 LEU A CA 1
ATOM 732 C C . LEU A 1 94 ? -9.508 -6.858 11.888 1.00 91.12 94 LEU A C 1
ATOM 734 O O . LEU A 1 94 ? -10.035 -6.925 10.779 1.00 91.12 94 LEU A O 1
ATOM 738 N N . LEU A 1 95 ? -8.186 -6.734 12.032 1.00 92.12 95 LEU A N 1
ATOM 739 C CA . LEU A 1 95 ? -7.260 -6.689 10.897 1.00 92.12 95 LEU A CA 1
ATOM 740 C C . LEU A 1 95 ? -7.313 -7.975 10.060 1.00 92.12 95 LEU A C 1
ATOM 742 O O . LEU A 1 95 ? -7.250 -7.898 8.837 1.00 92.12 95 LEU A O 1
ATOM 746 N N . ALA A 1 96 ? -7.475 -9.147 10.677 1.00 91.56 96 ALA A N 1
ATOM 747 C CA . ALA A 1 96 ? -7.631 -10.410 9.957 1.00 91.56 96 ALA A CA 1
ATOM 748 C C . ALA A 1 96 ? -8.919 -10.437 9.114 1.00 91.56 96 ALA A C 1
ATOM 750 O O . ALA A 1 96 ? -8.892 -10.884 7.967 1.00 91.56 96 ALA A O 1
ATOM 751 N N . ILE A 1 97 ? -10.028 -9.896 9.634 1.00 91.06 97 ILE A N 1
ATOM 752 C CA . ILE A 1 97 ? -11.284 -9.739 8.878 1.00 91.06 97 ILE A CA 1
ATOM 753 C C . ILE A 1 97 ? -11.072 -8.798 7.686 1.00 91.06 97 ILE A C 1
ATOM 755 O O . ILE A 1 97 ? -11.451 -9.129 6.561 1.00 91.06 97 ILE A O 1
ATOM 759 N N . LEU A 1 98 ? -10.417 -7.655 7.904 1.00 91.00 98 LEU A N 1
ATOM 760 C CA . LEU A 1 98 ? -10.113 -6.694 6.840 1.00 91.00 98 LEU A CA 1
ATOM 761 C C . LEU A 1 98 ? -9.223 -7.309 5.748 1.00 91.00 98 LEU A C 1
ATOM 763 O O . LEU A 1 98 ? -9.509 -7.142 4.563 1.00 91.00 98 LEU A O 1
ATOM 767 N N . LYS A 1 99 ? -8.198 -8.079 6.132 1.00 90.00 99 LYS A N 1
ATOM 768 C CA . LYS A 1 99 ? -7.311 -8.799 5.202 1.00 90.00 99 LYS A CA 1
ATOM 769 C C . LYS A 1 99 ? -8.034 -9.883 4.408 1.00 90.00 99 LYS A C 1
ATOM 771 O O . LYS A 1 99 ? -7.686 -10.105 3.252 1.00 90.00 99 LYS A O 1
ATOM 776 N N . LYS A 1 100 ? -9.026 -10.548 5.009 1.00 90.12 100 LYS A N 1
ATOM 777 C CA . LYS A 1 100 ? -9.826 -11.589 4.350 1.00 90.12 100 LYS A CA 1
ATOM 778 C C . LYS A 1 100 ? -10.794 -11.003 3.324 1.00 90.12 100 LYS A C 1
ATOM 780 O O . LYS A 1 100 ? -10.913 -11.538 2.230 1.00 90.12 100 LYS A O 1
ATOM 785 N N . HIS A 1 101 ? -11.485 -9.920 3.674 1.00 88.19 101 HIS A N 1
ATOM 786 C CA . HIS A 1 101 ? -12.520 -9.335 2.817 1.00 88.19 101 HIS A CA 1
ATOM 787 C C . HIS A 1 101 ? -12.002 -8.261 1.855 1.00 88.19 101 HIS A C 1
ATOM 789 O O . HIS A 1 101 ? -12.734 -7.882 0.947 1.00 88.19 101 HIS A O 1
ATOM 795 N N . ARG A 1 102 ? -10.764 -7.774 2.041 1.00 82.06 102 ARG A N 1
ATOM 796 C CA . ARG A 1 102 ? -10.041 -6.858 1.135 1.00 82.06 102 ARG A CA 1
ATOM 797 C C . ARG A 1 102 ? -10.845 -5.630 0.674 1.00 82.06 102 ARG A C 1
ATOM 799 O O . ARG A 1 102 ? -10.524 -5.073 -0.362 1.00 82.06 102 ARG A O 1
ATOM 806 N N . PHE A 1 103 ? -11.834 -5.188 1.460 1.00 84.44 103 PHE A N 1
ATOM 807 C CA . PHE A 1 103 ? -12.862 -4.197 1.101 1.00 84.44 103 PHE A CA 1
ATOM 808 C C . PHE A 1 103 ? -12.429 -3.149 0.058 1.00 84.44 103 PHE A C 1
ATOM 810 O O . PHE A 1 103 ? -12.802 -3.261 -1.099 1.00 84.44 103 PHE A O 1
ATOM 817 N N . ASP A 1 104 ? -11.648 -2.156 0.483 1.00 87.00 104 ASP A N 1
ATOM 818 C CA . ASP A 1 104 ? -11.058 -1.096 -0.354 1.00 87.00 104 ASP A CA 1
ATOM 819 C C . ASP A 1 104 ? -9.549 -0.979 -0.051 1.00 87.00 104 ASP A C 1
ATOM 821 O O . ASP A 1 104 ? -8.941 0.086 -0.138 1.00 87.00 104 ASP A O 1
ATOM 825 N N . LEU A 1 105 ? -8.942 -2.075 0.407 1.00 87.25 105 LEU A N 1
ATOM 826 C CA . LEU A 1 105 ? -7.532 -2.097 0.778 1.00 87.25 105 LEU A CA 1
ATOM 827 C C . LEU A 1 105 ? -6.676 -2.206 -0.489 1.00 87.25 105 LEU A C 1
ATOM 829 O O . LEU A 1 105 ? -6.862 -3.167 -1.240 1.00 87.25 105 LEU A O 1
ATOM 833 N N . PRO A 1 106 ? -5.723 -1.283 -0.725 1.00 84.19 106 PRO A N 1
ATOM 834 C CA . PRO A 1 106 ? -4.805 -1.401 -1.849 1.00 84.19 106 PRO A CA 1
ATOM 835 C C . PRO A 1 106 ? -4.007 -2.704 -1.775 1.00 84.19 106 PRO A C 1
ATOM 837 O O . PRO A 1 106 ? -3.639 -3.165 -0.690 1.00 84.19 106 PRO A O 1
ATOM 840 N N . ALA A 1 107 ? -3.716 -3.296 -2.932 1.00 82.94 107 ALA A N 1
ATOM 841 C CA . ALA A 1 107 ? -2.894 -4.497 -2.993 1.00 82.94 107 ALA A CA 1
ATOM 842 C C . ALA A 1 107 ? -1.496 -4.212 -2.420 1.00 82.94 107 ALA A C 1
ATOM 844 O O . ALA A 1 107 ? -0.836 -3.258 -2.825 1.00 82.94 107 ALA A O 1
ATOM 845 N N . GLY A 1 108 ? -1.056 -5.033 -1.463 1.00 81.81 108 GLY A N 1
ATOM 846 C CA . GLY A 1 108 ? 0.276 -4.926 -0.869 1.00 81.81 108 GLY A CA 1
ATOM 847 C C . GLY A 1 108 ? 0.476 -3.744 0.081 1.00 81.81 108 GLY A C 1
ATOM 848 O O . GLY A 1 108 ? 1.615 -3.477 0.454 1.00 81.81 108 GLY A O 1
ATOM 849 N N . ILE A 1 109 ? -0.588 -3.052 0.512 1.00 84.94 109 ILE A N 1
ATOM 850 C CA . ILE A 1 109 ? -0.480 -1.987 1.525 1.00 84.94 109 ILE A CA 1
ATOM 851 C C . ILE A 1 109 ? 0.171 -2.483 2.822 1.00 84.94 109 ILE A C 1
ATOM 853 O O . ILE A 1 109 ? 0.835 -1.718 3.510 1.00 84.94 109 ILE A O 1
ATOM 857 N N . GLU A 1 110 ? 0.041 -3.774 3.133 1.00 84.62 110 GLU A N 1
ATOM 858 C CA . GLU A 1 110 ? 0.661 -4.387 4.308 1.00 84.62 110 GLU A CA 1
ATOM 859 C C . GLU A 1 110 ? 2.194 -4.358 4.270 1.00 84.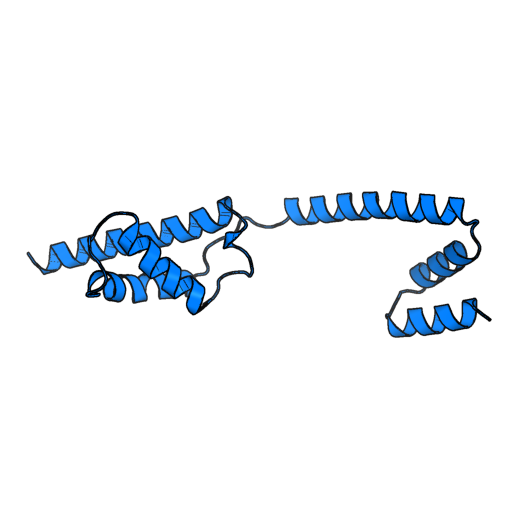62 110 GLU A C 1
ATOM 861 O O . GLU A 1 110 ? 2.829 -4.393 5.322 1.00 84.62 110 GLU A O 1
ATOM 866 N N . ASN A 1 111 ? 2.778 -4.272 3.072 1.00 85.12 111 ASN A N 1
ATOM 867 C CA . ASN A 1 111 ? 4.223 -4.204 2.870 1.00 85.12 111 ASN A CA 1
ATOM 868 C C . ASN A 1 111 ? 4.757 -2.771 2.987 1.00 85.12 111 ASN A C 1
ATOM 870 O O . ASN A 1 111 ? 5.967 -2.576 2.953 1.00 85.12 111 ASN A O 1
ATOM 874 N N . ILE A 1 112 ? 3.870 -1.775 3.111 1.00 84.94 112 ILE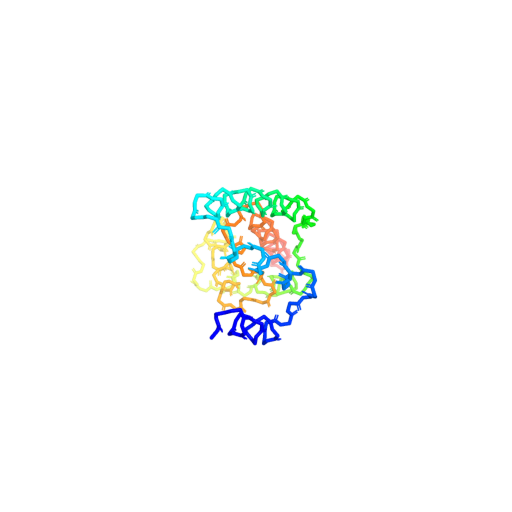 A N 1
ATOM 875 C CA . ILE A 1 112 ? 4.214 -0.363 3.288 1.00 84.94 112 ILE A CA 1
ATOM 876 C C . ILE A 1 112 ? 3.909 0.004 4.748 1.00 84.94 112 ILE A C 1
ATOM 878 O O . ILE A 1 112 ? 2.758 0.316 5.070 1.00 84.94 112 ILE A O 1
ATOM 882 N N . PRO A 1 113 ? 4.908 -0.001 5.657 1.00 85.00 113 PRO A N 1
ATOM 883 C CA . PRO A 1 113 ? 4.663 0.172 7.090 1.00 85.00 113 PRO A CA 1
ATOM 884 C C . PRO A 1 113 ? 3.936 1.475 7.432 1.00 85.00 113 PRO A C 1
ATOM 886 O O . PRO A 1 113 ? 3.045 1.476 8.277 1.00 85.00 113 PRO A O 1
ATOM 889 N N . ALA A 1 114 ? 4.270 2.570 6.741 1.00 84.81 114 ALA A N 1
ATOM 890 C CA . ALA A 1 114 ? 3.675 3.885 6.974 1.00 84.81 114 ALA A CA 1
ATOM 891 C C . ALA A 1 114 ? 2.178 3.937 6.621 1.00 84.81 114 ALA A C 1
ATOM 893 O O . ALA A 1 114 ? 1.379 4.503 7.365 1.00 84.81 114 ALA A O 1
ATOM 894 N N . ASP A 1 115 ? 1.779 3.324 5.507 1.00 87.31 115 ASP A N 1
ATOM 895 C CA . ASP A 1 115 ? 0.381 3.329 5.070 1.00 87.31 115 ASP A CA 1
ATOM 896 C C . ASP A 1 115 ? -0.448 2.295 5.832 1.00 87.31 115 ASP A C 1
ATOM 898 O O . ASP A 1 115 ? -1.609 2.545 6.169 1.00 87.31 115 ASP A O 1
ATOM 902 N N . TRP A 1 116 ? 0.163 1.164 6.188 1.00 90.75 116 TRP A N 1
ATOM 903 C CA . TRP A 1 116 ? -0.462 0.170 7.048 1.00 90.75 116 TRP A CA 1
ATOM 904 C C . TRP A 1 116 ? -0.703 0.697 8.467 1.00 90.75 116 TRP A C 1
ATOM 906 O O . TRP A 1 116 ? -1.769 0.445 9.035 1.00 90.75 116 TRP A O 1
ATOM 916 N N . ALA A 1 117 ? 0.223 1.489 9.018 1.00 89.62 117 ALA A N 1
ATOM 917 C CA . ALA A 1 117 ? 0.058 2.131 10.323 1.00 89.62 117 ALA A CA 1
ATOM 918 C C . ALA A 1 117 ? -1.215 2.992 10.382 1.00 89.62 117 ALA A C 1
ATOM 920 O O . ALA A 1 117 ? -1.995 2.852 11.320 1.00 89.62 117 ALA A O 1
ATOM 921 N N . LYS A 1 118 ? -1.513 3.762 9.325 1.00 91.50 118 LYS A N 1
ATOM 922 C CA . LYS A 1 118 ? -2.750 4.562 9.239 1.00 91.50 118 LYS A CA 1
ATOM 923 C C . LYS A 1 118 ? -4.013 3.702 9.346 1.00 91.50 118 LYS A C 1
ATOM 925 O O . LYS A 1 118 ? -4.976 4.089 10.001 1.00 91.50 118 LYS A O 1
ATOM 930 N N . VAL A 1 119 ? -4.024 2.518 8.725 1.00 92.00 119 VAL A N 1
ATOM 931 C CA . VAL A 1 119 ? -5.158 1.579 8.827 1.00 92.00 119 VAL A CA 1
ATOM 932 C C . VAL A 1 119 ? -5.279 1.027 10.249 1.00 92.00 119 VAL A C 1
ATOM 934 O O . VAL A 1 119 ? -6.387 0.943 10.784 1.00 92.00 119 VAL A O 1
ATOM 937 N N . ILE A 1 120 ? -4.151 0.664 10.870 1.00 92.88 120 ILE A N 1
ATOM 938 C CA . ILE A 1 120 ? -4.114 0.181 12.257 1.00 92.88 120 ILE A CA 1
ATOM 939 C C . ILE A 1 120 ? -4.659 1.246 13.214 1.00 92.88 120 ILE A C 1
ATOM 941 O O . ILE A 1 120 ? -5.437 0.909 14.109 1.00 92.88 120 ILE A O 1
ATOM 945 N N . ASP A 1 121 ? -4.286 2.509 13.029 1.00 93.50 121 ASP A N 1
ATOM 946 C CA . ASP A 1 121 ? -4.708 3.604 13.903 1.00 93.50 121 ASP A CA 1
ATOM 947 C C . ASP A 1 121 ? -6.220 3.830 13.830 1.00 93.50 121 ASP A C 1
ATOM 949 O O . ASP A 1 121 ? -6.883 3.855 14.869 1.00 93.50 121 ASP A O 1
ATOM 953 N N . VAL A 1 122 ? -6.797 3.838 12.622 1.00 94.38 122 VAL A N 1
ATOM 954 C CA . VAL A 1 122 ? -8.257 3.927 12.436 1.00 94.38 122 VAL A CA 1
ATOM 955 C C . VAL A 1 122 ? -8.981 2.741 13.084 1.00 94.38 122 VAL A C 1
ATOM 957 O O . VAL A 1 122 ? -10.028 2.904 13.715 1.00 94.38 122 VAL A O 1
ATOM 960 N N . VAL A 1 123 ? -8.420 1.532 12.989 1.00 93.81 123 VAL A N 1
ATOM 961 C CA . VAL A 1 123 ? -8.962 0.342 13.664 1.00 93.81 123 VAL A CA 1
ATOM 962 C C . VAL A 1 123 ? -8.937 0.497 15.189 1.00 93.81 123 VAL A C 1
ATOM 964 O O . VAL A 1 123 ? -9.951 0.245 15.850 1.00 93.81 123 VAL A O 1
ATOM 967 N N . LYS A 1 124 ? -7.802 0.917 15.760 1.00 93.69 124 LYS A N 1
ATOM 968 C CA . LYS A 1 124 ? -7.645 1.126 17.210 1.00 93.69 124 LYS A CA 1
ATOM 969 C C . LYS A 1 124 ? -8.600 2.198 17.725 1.00 93.69 124 LYS A C 1
ATOM 971 O O . LYS A 1 124 ? -9.208 2.022 18.788 1.00 93.69 124 LYS A O 1
ATOM 976 N N . GLU A 1 125 ? -8.760 3.282 16.974 1.00 94.00 125 GLU A N 1
ATOM 977 C CA . GLU A 1 125 ? -9.692 4.355 17.298 1.00 94.00 125 GLU A CA 1
ATOM 978 C C . GLU A 1 125 ? -11.137 3.845 17.281 1.00 94.00 125 GLU A C 1
ATOM 980 O O . GLU A 1 125 ? -11.854 3.995 18.274 1.00 94.00 125 GLU A O 1
ATOM 985 N N . ALA A 1 126 ? -11.554 3.151 16.219 1.00 93.62 126 ALA A N 1
ATOM 986 C CA . ALA A 1 126 ? -12.904 2.605 16.107 1.00 93.62 126 ALA A CA 1
ATOM 987 C C . ALA A 1 126 ? -13.243 1.643 17.259 1.00 93.62 126 ALA A C 1
ATOM 989 O O . ALA A 1 126 ? -14.320 1.745 17.858 1.00 93.62 126 ALA A O 1
ATOM 990 N N . LEU A 1 127 ? -12.320 0.746 17.622 1.00 92.88 127 LEU A N 1
ATOM 991 C CA . LEU A 1 127 ? -12.483 -0.160 18.764 1.00 92.88 127 LEU A CA 1
ATOM 992 C C . LEU A 1 127 ? -12.597 0.609 20.088 1.00 92.88 127 LEU A C 1
ATOM 994 O O . LEU A 1 127 ? -13.461 0.302 20.915 1.00 92.88 127 LEU A O 1
ATOM 998 N N . THR A 1 128 ? -11.773 1.640 20.279 1.00 93.31 128 THR A N 1
ATOM 999 C CA . THR A 1 128 ? -11.797 2.488 21.479 1.00 93.31 128 THR A CA 1
ATOM 1000 C C . THR A 1 128 ? -13.122 3.235 21.612 1.00 93.31 128 THR A C 1
ATOM 1002 O O . THR A 1 128 ? -13.755 3.183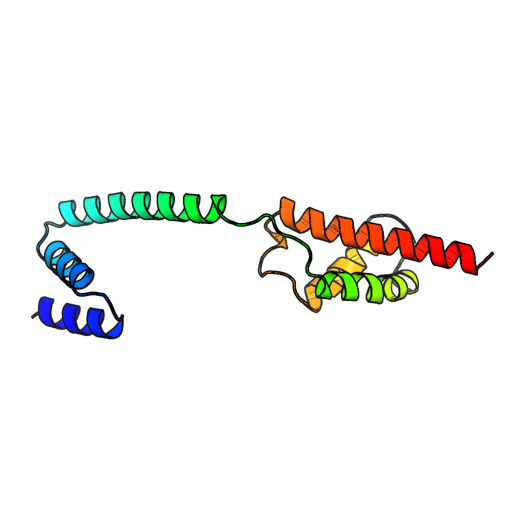 22.672 1.00 93.31 128 THR A O 1
ATOM 1005 N N . GLN A 1 129 ? -13.587 3.856 20.528 1.00 92.25 129 GLN A N 1
ATOM 1006 C CA . GLN A 1 129 ? -14.851 4.590 20.484 1.00 92.25 129 GLN A CA 1
ATOM 1007 C C . GLN A 1 129 ? -16.048 3.673 20.755 1.00 92.25 129 GLN A C 1
ATOM 1009 O O . GLN A 1 129 ? -16.935 4.009 21.545 1.00 92.25 129 GLN A O 1
ATOM 1014 N N . LYS A 1 130 ? -16.079 2.479 20.149 1.00 92.56 130 LYS A N 1
ATOM 1015 C CA . LYS A 1 130 ? -17.168 1.514 20.369 1.00 92.56 130 LYS A CA 1
ATOM 1016 C C . LYS A 1 130 ? -17.179 0.981 21.796 1.00 92.56 130 LYS A C 1
ATOM 1018 O O . LYS A 1 130 ? -18.245 0.950 22.405 1.00 92.56 130 LYS A O 1
ATOM 1023 N N . ARG A 1 131 ? -16.017 0.653 22.365 1.00 89.94 131 ARG A N 1
ATOM 1024 C CA . ARG A 1 131 ? -15.906 0.237 23.771 1.00 89.94 131 ARG A CA 1
ATOM 1025 C C . ARG A 1 131 ? -16.413 1.319 24.727 1.00 89.94 131 ARG A C 1
ATOM 1027 O O . ARG A 1 131 ? -17.144 1.000 25.660 1.00 89.94 131 ARG A O 1
ATOM 1034 N N . SER A 1 132 ? -16.062 2.585 24.485 1.00 90.31 132 SER A N 1
ATOM 1035 C CA . SER A 1 132 ? -16.554 3.718 25.285 1.00 90.31 132 SER A CA 1
ATOM 1036 C C . SER A 1 132 ? -18.086 3.803 25.263 1.00 90.31 132 SER A C 1
ATOM 1038 O O . SER A 1 132 ? -18.721 3.845 26.316 1.00 90.31 132 SER A O 1
ATOM 1040 N N . LYS A 1 133 ? -18.694 3.707 24.073 1.00 90.19 133 LYS A N 1
ATOM 1041 C CA . LYS A 1 133 ? -20.158 3.712 23.908 1.00 90.19 133 LYS A CA 1
ATOM 1042 C C . LYS A 1 133 ? -20.843 2.525 24.589 1.00 90.19 133 LYS A C 1
ATOM 1044 O O . LYS A 1 133 ? -21.896 2.705 25.190 1.00 90.19 133 LYS A O 1
ATOM 1049 N N . ILE A 1 134 ? -20.259 1.327 24.514 1.00 87.19 134 ILE A N 1
ATOM 1050 C CA . ILE A 1 134 ? -20.788 0.142 25.210 1.00 87.19 134 ILE A CA 1
ATOM 1051 C C . ILE A 1 134 ? -20.767 0.373 26.725 1.00 87.19 134 ILE A C 1
ATOM 1053 O O . ILE A 1 134 ? -21.779 0.167 27.385 1.00 87.19 134 ILE A O 1
ATOM 1057 N N . LYS A 1 135 ? -19.652 0.882 27.266 1.00 88.31 135 LYS A N 1
ATOM 1058 C CA . LYS A 1 135 ? -19.524 1.195 28.697 1.00 88.31 135 LYS A CA 1
ATOM 1059 C C . LYS A 1 135 ? -20.549 2.234 29.167 1.00 88.31 135 LYS A C 1
ATOM 1061 O O . LYS A 1 135 ? -21.051 2.110 30.275 1.00 88.31 135 LYS A O 1
ATOM 1066 N N . GLN A 1 136 ? -20.839 3.249 28.352 1.00 90.00 136 GLN A N 1
ATOM 1067 C CA . GLN A 1 136 ? -21.847 4.266 28.674 1.00 90.00 136 GLN A CA 1
ATOM 1068 C C . GLN A 1 136 ? -23.268 3.700 28.713 1.00 90.00 136 GLN A C 1
ATOM 1070 O O . GLN A 1 136 ? -24.037 4.113 29.563 1.00 90.00 136 GLN A O 1
ATOM 1075 N N . LYS A 1 137 ? -23.611 2.770 27.813 1.00 84.69 137 LYS A N 1
ATOM 1076 C CA . LYS A 1 137 ? -24.950 2.159 27.755 1.00 84.69 1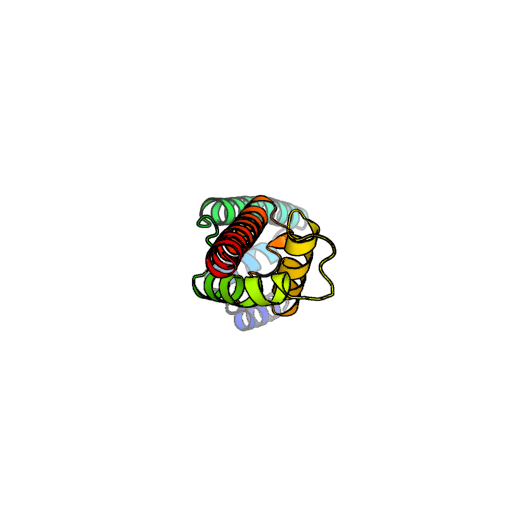37 LYS A CA 1
ATOM 1077 C C . LYS A 1 137 ? -25.196 1.074 28.804 1.00 84.69 137 LYS A C 1
ATOM 1079 O O . LYS A 1 137 ? -26.342 0.738 29.055 1.00 84.69 137 LYS A O 1
ATOM 1084 N N . ALA A 1 138 ? -24.129 0.471 29.321 1.00 75.81 138 ALA A N 1
ATOM 1085 C CA . ALA A 1 138 ? -24.199 -0.561 30.353 1.00 75.81 138 ALA A CA 1
ATOM 1086 C C . ALA A 1 138 ? -24.209 0.014 31.783 1.00 75.81 138 ALA A C 1
ATOM 1088 O O . ALA A 1 138 ? -24.318 -0.751 32.737 1.00 75.81 138 ALA A O 1
ATOM 1089 N N . ARG A 1 139 ? -24.027 1.333 31.920 1.00 63.66 139 ARG A N 1
ATOM 1090 C CA . ARG A 1 139 ? -24.223 2.090 33.160 1.00 63.66 139 ARG A CA 1
ATOM 1091 C C . ARG A 1 139 ? -25.652 2.596 33.227 1.00 63.66 139 ARG A C 1
ATOM 1093 O O . ARG A 1 139 ? -26.158 2.643 34.363 1.00 63.66 139 ARG A O 1
#

Sequence (139 aa):
NLVAVVKHYAERKRLCTDQVTEVEVFLNDSASAREVKMFVNMFALENKIDKIVTAKAAYQVSPKLNKNIINYAPAVLLSSKVTEYKGQGVTNILLAILKKHRFDLPAGIENIPADWAKVIDVVKEALTQKRSKIKQKAR

pLDDT: mean 87.18, std 6.05, range [63.66, 94.38]

Radius of gyration: 26.19 Å; chains: 1; bounding box: 54×28×76 Å

Secondary structure (DSSP, 8-state):
-HHHHHHHHHHHTT--HHHHHHHHHHHHS-HHHHHHHHHHHHHHHHHHHHHHHHHSPPP---HHHHHHHHHHHHHHHT-TT-S-SSSHHHHHHHHHHHHHH-TTPPTTGGG-HHHHHHHHHHHHHHHHHHHHHHHHHT-